Protein AF-A0A432ZYA4-F1 (afdb_monomer_lite)

pLDDT: mean 79.96, std 19.5, range [34.72, 98.19]

Secondary structure (DSSP, 8-state):
---TT--EEEEEEEEEEEE-S---TT---EEEEEEEEE-SSEEEEEEEEEEESSGGGGGTS----------TTTHHHHHHHHHHTEEEEEEEEEEEEEEETTSPEEPHHHHHHHTT-----HHHHHHHHHHHHHHHHHHHHHHHHHHHH--GGG-SS---------

Organism: NCBI:txid994334

Foldseek 3Di:
DDDPPDFKDKDWPDKDKDFDADQDPPRDWDWDKDFLAFDQWKTKIKIWTKDFLDNVCVVVPPPPPPDDDPDPPPVVVVVVVRVVRMDGRMMMMTIMFMAGPVRDTGGPQVVCVVVVHDDDDPVVVVSNVVSCVVVVVVVVVVVVVCVVPNDPVPPPDDDDPPDDDD

InterPro domains:
  IPR051490 THEM6/lcsJ thioesterase [PTHR12475] (13-140)

Radius of gyration: 20.35 Å; chains: 1; bounding box: 43×61×42 Å

Structure (mmCIF, N/CA/C/O backbone):
data_AF-A0A432ZYA4-F1
#
_entry.id   AF-A0A432ZYA4-F1
#
loop_
_atom_site.group_PDB
_atom_site.id
_atom_site.type_symbol
_atom_site.label_atom_id
_atom_site.label_alt_id
_atom_site.label_comp_id
_atom_site.label_asym_id
_atom_site.label_entity_id
_atom_site.label_seq_id
_atom_site.pdbx_PDB_ins_code
_atom_site.Cartn_x
_atom_site.Cartn_y
_atom_site.Cartn_z
_atom_site.occupancy
_atom_site.B_iso_or_equiv
_atom_site.auth_seq_id
_atom_site.auth_comp_id
_atom_site.auth_asym_id
_atom_site.auth_atom_id
_atom_site.pdbx_PDB_model_num
ATOM 1 N N . MET A 1 1 ? -21.667 5.514 -6.749 1.00 46.81 1 MET A N 1
ATOM 2 C CA . MET A 1 1 ? -22.753 5.213 -5.794 1.00 46.81 1 MET A CA 1
ATOM 3 C C . MET A 1 1 ? -22.290 4.015 -4.987 1.00 46.81 1 MET A C 1
ATOM 5 O O . MET A 1 1 ? -21.853 3.055 -5.606 1.00 46.81 1 MET A O 1
ATOM 9 N N . LEU A 1 2 ? -22.218 4.126 -3.658 1.00 58.41 2 LEU A N 1
ATOM 10 C CA . LEU A 1 2 ? -21.803 3.009 -2.799 1.00 58.41 2 LEU A CA 1
ATOM 11 C C . LEU A 1 2 ? -22.900 1.940 -2.802 1.00 58.41 2 LEU A C 1
ATOM 13 O O . LEU A 1 2 ? -24.079 2.294 -2.862 1.00 58.41 2 LEU A O 1
ATOM 17 N N . ASP A 1 3 ? -22.503 0.672 -2.743 1.00 67.50 3 ASP A N 1
ATOM 18 C CA . ASP A 1 3 ? -23.425 -0.448 -2.572 1.00 67.50 3 ASP A CA 1
ATOM 19 C C . ASP A 1 3 ? -24.229 -0.244 -1.268 1.00 67.50 3 ASP A C 1
ATOM 21 O O . ASP A 1 3 ? -23.617 -0.054 -0.206 1.00 67.50 3 ASP A O 1
ATOM 25 N N . PRO A 1 4 ? -25.575 -0.182 -1.326 1.00 69.94 4 PRO A N 1
ATOM 26 C CA . PRO A 1 4 ? -26.404 0.001 -0.139 1.00 69.94 4 PRO A CA 1
ATOM 27 C C . PRO A 1 4 ? -26.241 -1.131 0.883 1.00 69.94 4 PRO A C 1
ATOM 29 O O . PRO A 1 4 ? -26.424 -0.861 2.071 1.00 69.94 4 PRO A O 1
ATOM 32 N N . ASP A 1 5 ? -25.826 -2.323 0.445 1.00 76.25 5 ASP A N 1
ATOM 33 C CA . ASP A 1 5 ? -25.682 -3.515 1.282 1.00 76.25 5 ASP A CA 1
ATOM 34 C C . ASP A 1 5 ? -24.267 -3.660 1.871 1.00 76.25 5 ASP A C 1
ATOM 36 O O . ASP A 1 5 ? -24.046 -4.440 2.801 1.00 76.25 5 ASP A O 1
ATOM 40 N N . ALA A 1 6 ? -23.295 -2.873 1.393 1.00 72.81 6 ALA A N 1
ATOM 41 C CA . ALA A 1 6 ? -21.953 -2.864 1.965 1.00 72.81 6 ALA A CA 1
ATOM 42 C C . ALA A 1 6 ? -21.965 -2.252 3.377 1.00 72.81 6 ALA A C 1
ATOM 44 O O . ALA A 1 6 ? -22.342 -1.095 3.569 1.00 72.81 6 ALA A O 1
ATOM 45 N N . SER A 1 7 ? -21.509 -3.018 4.370 1.00 86.06 7 SER A N 1
ATOM 46 C CA . SER A 1 7 ? -21.466 -2.611 5.783 1.00 86.06 7 SER A CA 1
ATOM 47 C C . SER A 1 7 ? -20.131 -1.991 6.210 1.00 86.06 7 SER A C 1
ATOM 49 O O . SER A 1 7 ? -20.087 -1.251 7.197 1.00 86.06 7 SER A O 1
ATOM 51 N N . ILE A 1 8 ? -19.059 -2.258 5.456 1.00 92.88 8 ILE A N 1
ATOM 52 C CA . ILE A 1 8 ? -17.693 -1.797 5.720 1.00 92.88 8 ILE A CA 1
ATOM 53 C C . ILE A 1 8 ? -17.133 -1.133 4.460 1.00 92.88 8 ILE A C 1
ATOM 55 O O . ILE A 1 8 ? -17.231 -1.672 3.359 1.00 92.88 8 ILE A O 1
ATOM 59 N N . TYR A 1 9 ? -16.502 0.024 4.635 1.00 92.25 9 TYR A N 1
ATOM 60 C CA . TYR A 1 9 ? -15.849 0.796 3.584 1.00 92.25 9 TYR A CA 1
ATOM 61 C C . TYR A 1 9 ? -14.375 1.007 3.914 1.00 92.25 9 TYR A C 1
ATOM 63 O O . TYR A 1 9 ? -13.985 1.050 5.080 1.00 92.25 9 TYR A O 1
ATOM 71 N N . CYS A 1 10 ? -13.557 1.163 2.879 1.00 94.50 10 CYS A N 1
ATOM 72 C CA . CYS A 1 10 ? -12.129 1.417 2.997 1.00 94.50 10 CYS A CA 1
ATOM 73 C C . CYS A 1 10 ? -11.821 2.834 2.509 1.00 94.50 10 CYS A C 1
ATOM 75 O O . CYS A 1 10 ? -11.955 3.126 1.319 1.00 94.50 10 CYS A O 1
ATOM 77 N N . ASN A 1 11 ? -11.416 3.713 3.423 1.00 94.62 11 ASN A N 1
ATOM 78 C CA . ASN A 1 11 ? -11.078 5.095 3.105 1.00 94.62 11 ASN A CA 1
ATOM 79 C C . ASN A 1 11 ? -9.566 5.248 2.959 1.00 94.62 11 ASN A C 1
ATOM 81 O O . ASN A 1 11 ? -8.800 4.758 3.790 1.00 94.62 11 ASN A O 1
ATOM 85 N N . ASN A 1 12 ? -9.143 5.985 1.934 1.00 94.69 12 ASN A N 1
ATOM 86 C CA . ASN A 1 12 ? -7.751 6.380 1.776 1.00 94.69 12 ASN A CA 1
ATOM 87 C C . ASN A 1 12 ? -7.445 7.587 2.671 1.00 94.69 12 ASN A C 1
ATOM 89 O O . ASN A 1 12 ? -8.132 8.603 2.596 1.00 94.69 12 ASN A O 1
ATOM 93 N N . ALA A 1 13 ? -6.433 7.454 3.524 1.00 92.94 13 ALA A N 1
ATOM 94 C CA . ALA A 1 13 ? -6.000 8.482 4.464 1.00 92.94 13 ALA A CA 1
ATOM 95 C C . ALA A 1 13 ? -4.646 9.103 4.102 1.00 92.94 13 ALA A C 1
ATOM 97 O O . ALA A 1 13 ? -4.226 10.063 4.742 1.00 92.94 13 ALA A O 1
ATOM 98 N N . GLY A 1 14 ? -3.949 8.563 3.105 1.00 91.88 14 GLY A N 1
ATOM 99 C CA . GLY A 1 14 ? -2.660 9.079 2.674 1.00 91.88 14 GLY A CA 1
ATOM 100 C C . GLY A 1 14 ? -2.013 8.189 1.626 1.00 91.88 14 GLY A C 1
ATOM 101 O O . GLY A 1 14 ? -2.134 6.963 1.663 1.00 91.88 14 GLY A O 1
ATOM 102 N N . VAL A 1 15 ? -1.290 8.818 0.703 1.00 93.94 15 VAL A N 1
ATOM 103 C CA . VAL A 1 15 ? -0.492 8.126 -0.310 1.00 93.94 15 VAL A CA 1
ATOM 104 C C . VAL A 1 15 ? 0.901 8.738 -0.349 1.00 93.94 15 VAL A C 1
ATOM 106 O O . VAL A 1 15 ? 1.045 9.959 -0.391 1.00 93.94 15 VAL A O 1
ATOM 109 N N . LEU A 1 16 ? 1.925 7.888 -0.363 1.00 94.44 16 LEU A N 1
ATOM 110 C CA . LEU A 1 16 ? 3.298 8.267 -0.684 1.00 94.44 16 LEU A CA 1
ATOM 111 C C . LEU A 1 16 ? 3.671 7.622 -2.012 1.00 94.44 16 LEU A C 1
ATOM 113 O O . LEU A 1 16 ? 3.525 6.414 -2.154 1.00 94.44 16 LEU A O 1
ATOM 117 N N . THR A 1 17 ? 4.223 8.396 -2.942 1.00 96.38 17 THR A N 1
ATOM 118 C CA . THR A 1 17 ? 4.683 7.882 -4.236 1.00 96.38 17 THR A CA 1
ATOM 119 C C . THR A 1 17 ? 6.115 8.330 -4.485 1.00 96.38 17 THR A C 1
ATOM 121 O O . THR A 1 17 ? 6.414 9.521 -4.457 1.00 96.38 17 THR A O 1
ATOM 124 N N . LEU A 1 18 ? 7.003 7.370 -4.737 1.00 96.62 18 LEU A N 1
ATOM 125 C CA . LEU A 1 18 ? 8.418 7.592 -5.012 1.00 96.62 18 LEU A CA 1
ATOM 126 C C . LEU A 1 18 ? 8.732 7.120 -6.431 1.00 96.62 18 LEU A C 1
ATOM 128 O O . LEU A 1 18 ? 8.725 5.920 -6.724 1.00 96.62 18 LEU A O 1
ATOM 132 N N . PHE A 1 19 ? 9.000 8.073 -7.320 1.00 97.62 19 PHE A N 1
ATOM 133 C CA . PHE A 1 19 ? 9.374 7.806 -8.706 1.00 97.62 19 PHE A CA 1
ATOM 134 C C . PHE A 1 19 ? 10.881 7.567 -8.803 1.00 97.62 19 PHE A C 1
ATOM 136 O O . PHE A 1 19 ? 11.676 8.358 -8.302 1.00 97.62 19 PHE A O 1
ATOM 143 N N . LYS A 1 20 ? 11.269 6.457 -9.433 1.00 96.69 20 LYS A N 1
ATOM 144 C CA . LYS A 1 20 ? 12.667 6.025 -9.588 1.00 96.69 20 LYS A CA 1
ATOM 145 C C . LYS A 1 20 ? 13.130 6.092 -11.036 1.00 96.69 20 LYS A C 1
ATOM 147 O O . LYS A 1 20 ? 14.288 6.400 -11.297 1.00 96.69 20 LYS A O 1
ATOM 152 N N . LYS A 1 21 ? 12.239 5.771 -11.974 1.00 96.12 21 LYS A N 1
ATOM 153 C CA . LYS A 1 21 ? 12.521 5.776 -13.406 1.00 96.12 21 LYS A CA 1
ATOM 154 C C . LYS A 1 21 ? 11.260 6.107 -14.186 1.00 96.12 21 LYS A C 1
ATOM 156 O O . LYS A 1 21 ? 10.160 5.747 -13.772 1.00 96.12 21 LYS A O 1
ATOM 161 N N . GLU A 1 22 ? 11.439 6.772 -15.317 1.00 95.25 22 GLU A N 1
ATOM 162 C CA . GLU A 1 22 ? 10.357 7.043 -16.252 1.00 95.25 22 GLU A CA 1
ATOM 163 C C . GLU A 1 22 ? 9.797 5.737 -16.847 1.00 95.25 22 GLU A C 1
ATOM 165 O O . GLU A 1 22 ? 10.514 4.747 -17.048 1.00 95.25 22 GLU A O 1
ATOM 170 N N . ILE A 1 23 ? 8.491 5.748 -17.103 1.00 94.75 23 ILE A N 1
ATOM 171 C CA . ILE A 1 23 ? 7.792 4.801 -17.970 1.00 94.75 23 ILE A CA 1
ATOM 172 C C . ILE A 1 23 ? 7.465 5.587 -19.238 1.00 94.75 23 ILE A C 1
ATOM 174 O O . ILE A 1 23 ? 6.768 6.597 -19.154 1.00 94.75 23 ILE A O 1
ATOM 178 N N . ALA A 1 24 ? 7.975 5.151 -20.389 1.00 94.69 24 ALA A N 1
ATOM 179 C CA . ALA A 1 24 ? 7.780 5.875 -21.640 1.00 94.69 24 ALA A CA 1
ATOM 180 C C . ALA A 1 24 ? 6.295 5.887 -22.068 1.00 94.69 24 ALA A C 1
ATOM 182 O O . ALA A 1 24 ? 5.527 4.996 -21.684 1.00 94.69 24 ALA A O 1
ATOM 183 N N . PRO A 1 25 ? 5.864 6.854 -22.900 1.00 96.12 25 PRO A N 1
ATOM 184 C CA . PRO A 1 25 ? 4.513 6.863 -23.450 1.00 96.12 25 PRO A CA 1
ATOM 185 C C . PRO A 1 25 ? 4.162 5.533 -24.126 1.00 96.12 25 PRO A C 1
ATOM 187 O O . PRO A 1 25 ? 4.953 4.990 -24.893 1.00 96.12 25 PRO A O 1
ATOM 190 N N . LEU A 1 26 ? 2.964 5.013 -23.834 1.00 93.06 26 LEU A N 1
ATOM 191 C CA . LEU A 1 26 ? 2.449 3.728 -24.338 1.00 93.06 26 LEU A CA 1
ATOM 192 C C . LEU A 1 26 ? 3.275 2.489 -23.941 1.00 93.06 26 LEU A C 1
ATOM 194 O O . LEU A 1 26 ? 2.970 1.379 -24.381 1.00 93.06 26 LEU A O 1
ATOM 198 N N . GLN A 1 27 ? 4.285 2.638 -23.082 1.00 91.88 27 GLN A N 1
ATOM 199 C CA . GLN A 1 27 ? 5.032 1.508 -22.556 1.00 91.88 27 GLN A CA 1
ATOM 200 C C . GLN A 1 27 ? 4.130 0.680 -21.636 1.00 91.88 27 GLN A C 1
ATOM 202 O O . GLN A 1 27 ? 3.535 1.187 -20.683 1.00 91.88 27 GLN A O 1
ATOM 207 N N . ARG A 1 28 ? 4.061 -0.629 -21.892 1.00 91.75 28 ARG A N 1
ATOM 208 C CA . ARG A 1 28 ? 3.403 -1.570 -20.983 1.00 91.75 28 ARG A CA 1
ATOM 209 C C . ARG A 1 28 ? 4.141 -1.582 -19.639 1.00 91.75 28 ARG A C 1
ATOM 211 O O . ARG A 1 28 ? 5.366 -1.456 -19.599 1.00 91.75 28 ARG A O 1
ATOM 218 N N . TYR A 1 29 ? 3.395 -1.761 -18.555 1.00 93.19 29 TYR A N 1
ATOM 219 C CA . TYR A 1 29 ? 3.897 -2.031 -17.208 1.00 93.19 29 TYR A CA 1
ATOM 220 C C . TYR A 1 29 ? 2.839 -2.811 -16.417 1.00 93.19 29 TYR A C 1
ATOM 222 O O . TYR A 1 29 ? 1.694 -2.939 -16.850 1.00 93.19 29 TYR A O 1
ATOM 230 N N . THR A 1 30 ? 3.228 -3.346 -15.263 1.00 92.31 30 THR A N 1
ATOM 231 C CA . THR A 1 30 ? 2.339 -4.013 -14.306 1.00 92.31 30 THR A CA 1
ATOM 232 C C . THR A 1 30 ? 2.401 -3.283 -12.973 1.00 92.31 30 THR A C 1
ATOM 234 O O . THR A 1 30 ? 3.480 -2.899 -12.527 1.00 92.31 30 THR A O 1
ATOM 237 N N . VAL A 1 31 ? 1.256 -3.112 -12.311 1.00 94.69 31 VAL A N 1
ATOM 238 C CA . VAL A 1 31 ? 1.222 -2.689 -10.907 1.00 94.69 31 VAL A CA 1
ATOM 239 C C . VAL A 1 31 ? 1.094 -3.931 -10.043 1.00 94.69 31 VAL A C 1
ATOM 241 O O . VAL A 1 31 ? 0.071 -4.611 -10.061 1.00 94.69 31 VAL A O 1
ATOM 244 N N . GLN A 1 32 ? 2.140 -4.236 -9.287 1.00 93.88 32 GLN A N 1
ATOM 245 C CA . GLN A 1 32 ? 2.102 -5.278 -8.272 1.00 93.88 32 GLN A CA 1
ATOM 246 C C . GLN A 1 32 ? 1.682 -4.651 -6.948 1.00 93.88 32 GLN A C 1
ATOM 248 O O . GLN A 1 32 ? 2.417 -3.834 -6.399 1.00 93.88 32 GLN A O 1
ATOM 253 N N . THR A 1 33 ? 0.515 -5.041 -6.443 1.00 95.69 33 THR A N 1
ATOM 254 C CA . THR A 1 33 ? 0.009 -4.595 -5.141 1.00 95.69 33 THR A CA 1
ATOM 255 C C . THR A 1 33 ? 0.098 -5.737 -4.143 1.00 95.69 33 THR A C 1
ATOM 257 O O . THR A 1 33 ? -0.306 -6.858 -4.450 1.00 95.69 33 THR A O 1
ATOM 260 N N . ARG A 1 34 ? 0.593 -5.454 -2.940 1.00 92.25 34 ARG A N 1
ATOM 261 C CA . ARG A 1 34 ? 0.569 -6.391 -1.815 1.00 92.25 34 ARG A CA 1
ATOM 262 C C . ARG A 1 34 ? 0.182 -5.686 -0.527 1.00 92.25 34 ARG A C 1
ATOM 264 O O . ARG A 1 34 ? 0.422 -4.489 -0.370 1.00 92.25 34 ARG A O 1
ATOM 271 N N . VAL A 1 35 ? -0.361 -6.455 0.410 1.00 93.12 35 VAL A N 1
ATOM 272 C CA . VAL A 1 35 ? -0.473 -6.009 1.799 1.00 93.12 35 VAL A CA 1
ATOM 273 C C . VAL A 1 35 ? 0.937 -5.850 2.348 1.00 93.12 35 VAL A C 1
ATOM 275 O O . VAL A 1 35 ? 1.715 -6.804 2.324 1.00 93.12 35 VAL A O 1
ATOM 278 N N . LEU A 1 36 ? 1.275 -4.637 2.782 1.00 93.81 36 LEU A N 1
ATOM 279 C CA . LEU A 1 36 ? 2.558 -4.365 3.415 1.00 93.81 36 LEU A CA 1
ATOM 280 C C . LEU A 1 36 ? 2.493 -4.801 4.879 1.00 93.81 36 LEU A C 1
ATOM 282 O O . LEU A 1 36 ? 3.214 -5.700 5.286 1.00 93.81 36 LEU A O 1
ATOM 286 N N . THR A 1 37 ? 1.601 -4.184 5.654 1.00 94.38 37 THR A N 1
ATOM 287 C CA . THR A 1 37 ? 1.374 -4.478 7.075 1.00 94.38 37 THR A CA 1
ATOM 288 C C . THR A 1 37 ? 0.085 -3.791 7.552 1.00 94.38 37 THR A C 1
ATOM 290 O O . THR A 1 37 ? -0.583 -3.110 6.768 1.00 94.38 37 THR A O 1
ATOM 293 N N . TRP A 1 38 ? -0.283 -3.968 8.820 1.00 94.62 38 TRP A N 1
ATOM 294 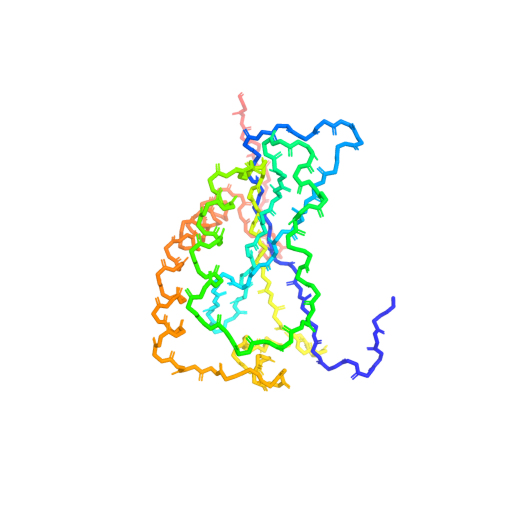C CA . TRP A 1 38 ? -1.404 -3.277 9.463 1.00 94.62 38 TRP A CA 1
ATOM 295 C C . TRP A 1 38 ? -1.216 -3.169 10.978 1.00 94.62 38 TRP A C 1
ATOM 297 O O . TRP A 1 38 ? -0.484 -3.956 11.573 1.00 94.62 38 TRP A O 1
ATOM 307 N N . ASP A 1 39 ? -1.889 -2.210 11.601 1.00 92.62 39 ASP A N 1
ATOM 308 C CA . ASP A 1 39 ? -2.051 -2.122 13.056 1.00 92.62 39 ASP A CA 1
ATOM 309 C C . ASP A 1 39 ? -3.546 -2.229 13.412 1.00 92.62 39 ASP A C 1
ATOM 311 O O . ASP A 1 39 ? -4.345 -2.701 12.598 1.00 92.62 39 ASP A O 1
ATOM 315 N N . ASP A 1 40 ? -3.940 -1.814 14.616 1.00 93.62 40 ASP A N 1
ATOM 316 C CA . ASP A 1 40 ? -5.333 -1.882 15.079 1.00 93.62 40 ASP A CA 1
ATOM 317 C C . ASP A 1 40 ? -6.286 -0.937 14.326 1.00 93.62 40 ASP A C 1
ATOM 319 O O . ASP A 1 40 ? -7.507 -1.083 14.405 1.00 93.62 40 ASP A O 1
ATOM 323 N N . LYS A 1 41 ? -5.758 0.051 13.598 1.00 95.12 41 LYS A N 1
ATOM 324 C CA . LYS A 1 41 ? -6.537 1.096 12.920 1.00 95.12 41 LYS A CA 1
ATOM 325 C C . LYS A 1 41 ? -6.272 1.157 11.422 1.00 95.12 41 LYS A C 1
ATOM 327 O O . LYS A 1 41 ? -7.198 1.371 10.640 1.00 95.12 41 LYS A O 1
ATOM 332 N N . TRP A 1 42 ? -5.017 1.057 11.029 1.00 96.12 42 TRP A N 1
ATOM 333 C CA . TRP A 1 42 ? -4.522 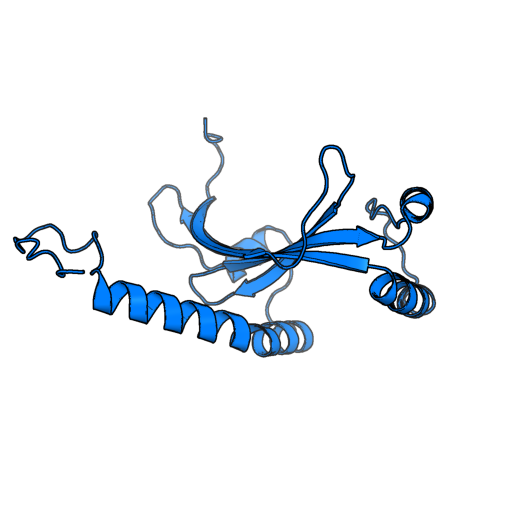1.391 9.710 1.00 96.12 42 TRP A CA 1
ATOM 334 C C . TRP A 1 42 ? -4.063 0.144 8.968 1.00 96.12 42 TRP A C 1
ATOM 336 O O . TRP A 1 42 ? -3.440 -0.760 9.522 1.00 96.12 42 TRP A O 1
ATOM 346 N N . PHE A 1 43 ? -4.341 0.135 7.674 1.00 96.94 43 PHE A N 1
ATOM 347 C CA . PHE A 1 43 ? -3.971 -0.919 6.749 1.00 96.94 43 PHE A CA 1
ATOM 348 C C . PHE A 1 43 ? -3.117 -0.321 5.637 1.00 96.94 43 PHE A C 1
ATOM 350 O O . PHE A 1 43 ? -3.511 0.674 5.026 1.00 96.94 43 PHE A O 1
ATOM 357 N N . TRP A 1 44 ? -1.949 -0.902 5.373 1.00 96.94 44 TRP A N 1
ATOM 358 C CA . TRP A 1 44 ? -1.021 -0.377 4.376 1.00 96.94 44 TRP A CA 1
ATOM 359 C C . TRP A 1 44 ? -0.863 -1.324 3.198 1.00 96.94 44 TRP A C 1
ATOM 361 O O . TRP A 1 44 ? -0.569 -2.511 3.359 1.00 96.94 44 TRP A O 1
ATOM 371 N N . LEU A 1 45 ? -0.992 -0.764 2.000 1.00 97.06 45 LEU A N 1
ATOM 372 C CA . LEU A 1 45 ? -0.658 -1.437 0.752 1.00 97.06 45 LEU A CA 1
ATOM 373 C C . LEU A 1 45 ? 0.651 -0.888 0.199 1.00 97.06 45 LEU A C 1
ATOM 375 O O . LEU A 1 45 ? 0.865 0.323 0.192 1.00 97.06 45 LEU A O 1
ATOM 379 N N . GLU A 1 46 ? 1.493 -1.782 -0.308 1.00 96.50 46 GLU A N 1
ATOM 380 C CA . GLU A 1 46 ? 2.620 -1.429 -1.164 1.00 96.50 46 GLU A CA 1
ATOM 381 C C . GLU A 1 46 ? 2.245 -1.713 -2.615 1.00 96.50 46 GLU A C 1
ATOM 383 O O . GLU A 1 46 ? 1.767 -2.799 -2.952 1.00 96.50 46 GLU A O 1
ATOM 388 N N . HIS A 1 47 ? 2.510 -0.740 -3.475 1.00 97.44 47 HIS A N 1
ATOM 389 C CA . HIS A 1 47 ? 2.357 -0.828 -4.914 1.00 97.44 47 HIS A CA 1
ATOM 390 C C . HIS A 1 47 ? 3.729 -0.665 -5.568 1.00 97.44 47 HIS A C 1
ATOM 392 O O . HIS A 1 47 ? 4.464 0.280 -5.273 1.00 97.44 47 HIS A O 1
ATOM 398 N N . ARG A 1 48 ? 4.072 -1.556 -6.496 1.00 96.38 48 ARG A N 1
ATOM 399 C CA . ARG A 1 48 ? 5.276 -1.454 -7.327 1.00 96.38 48 ARG A CA 1
ATOM 400 C C . ARG A 1 48 ? 4.864 -1.381 -8.786 1.00 96.38 48 ARG A C 1
ATOM 402 O O . ARG A 1 48 ? 4.225 -2.297 -9.297 1.00 96.38 48 ARG A O 1
ATOM 409 N N . PHE A 1 49 ? 5.250 -0.303 -9.454 1.00 96.94 49 PHE A N 1
ATOM 410 C CA . PHE A 1 49 ? 5.093 -0.157 -10.895 1.00 96.94 49 PHE A CA 1
ATOM 411 C C . PHE A 1 49 ? 6.320 -0.772 -11.546 1.00 96.94 49 PHE A C 1
ATOM 413 O O . PHE A 1 49 ? 7.436 -0.271 -11.373 1.00 96.94 49 PHE A O 1
ATOM 420 N N . VAL A 1 50 ? 6.115 -1.883 -12.241 1.00 94.69 50 VAL A N 1
ATOM 421 C CA . VAL A 1 50 ? 7.194 -2.733 -12.732 1.00 94.69 50 VAL A CA 1
ATOM 422 C C . VAL A 1 50 ? 7.071 -3.029 -14.217 1.00 94.69 50 VAL A C 1
ATOM 424 O O . VAL A 1 50 ? 5.971 -3.166 -14.750 1.00 94.69 50 VAL A O 1
ATOM 427 N N . TYR A 1 51 ? 8.211 -3.156 -14.882 1.00 91.81 51 TYR A N 1
ATOM 428 C CA . TYR A 1 51 ? 8.310 -3.615 -16.265 1.00 91.81 51 TYR A CA 1
ATOM 429 C C . TYR A 1 51 ? 9.604 -4.418 -16.454 1.00 91.81 51 TYR A C 1
ATOM 431 O O . TYR A 1 51 ? 10.577 -4.142 -15.754 1.00 91.81 51 TYR A O 1
ATOM 439 N N . PRO A 1 52 ? 9.658 -5.413 -17.353 1.00 90.94 52 PRO A N 1
ATOM 440 C CA . PRO A 1 52 ? 10.891 -6.134 -17.627 1.00 90.94 52 PRO A CA 1
ATOM 441 C C . PRO A 1 52 ? 11.912 -5.228 -18.324 1.00 90.94 52 PRO A C 1
ATOM 443 O O . PRO A 1 52 ? 11.548 -4.364 -19.122 1.00 90.94 52 PRO A O 1
ATOM 446 N N . LYS A 1 53 ? 13.202 -5.450 -18.056 1.00 88.69 53 LYS A N 1
ATOM 447 C C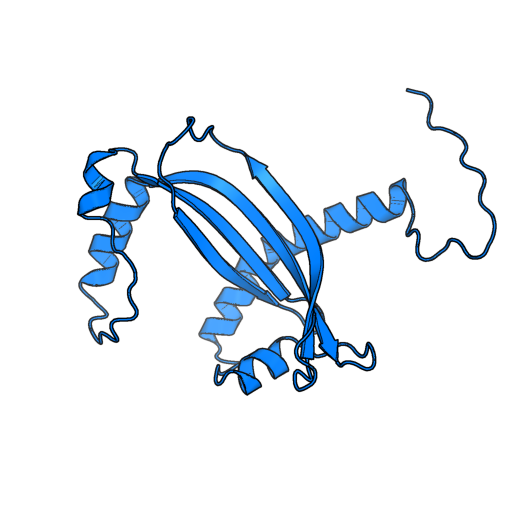A . LYS A 1 53 ? 14.319 -4.788 -18.750 1.00 88.69 53 LYS A CA 1
ATOM 448 C C . LYS A 1 53 ? 14.292 -5.069 -20.254 1.00 88.69 53 LYS A C 1
ATOM 450 O O . LYS A 1 53 ? 14.563 -4.167 -21.040 1.00 88.69 53 LYS A O 1
ATOM 455 N N . ASP A 1 54 ? 13.949 -6.301 -20.623 1.00 87.94 54 ASP A N 1
ATOM 456 C CA . ASP A 1 54 ? 13.729 -6.743 -21.999 1.00 87.94 54 ASP A CA 1
ATOM 457 C C . ASP A 1 54 ? 12.223 -6.705 -22.335 1.00 87.94 54 ASP A C 1
ATOM 459 O O . ASP A 1 54 ? 11.457 -7.494 -21.778 1.00 87.94 54 ASP A O 1
ATOM 463 N N . PRO A 1 55 ? 11.757 -5.840 -23.255 1.00 81.88 55 PRO A N 1
ATOM 464 C CA . PRO A 1 55 ? 10.351 -5.795 -23.656 1.00 81.88 55 PRO A CA 1
ATOM 465 C C . PRO A 1 55 ? 9.815 -7.110 -24.242 1.00 81.88 55 PRO A C 1
ATOM 467 O O . PRO A 1 55 ? 8.620 -7.384 -24.106 1.00 81.88 55 PRO A O 1
ATOM 470 N N . ALA A 1 56 ? 10.655 -7.955 -24.855 1.00 83.50 56 ALA A N 1
ATOM 471 C CA . ALA A 1 56 ? 10.217 -9.261 -25.354 1.00 83.50 56 ALA A CA 1
ATOM 472 C C . ALA A 1 56 ? 9.785 -10.198 -24.208 1.00 83.50 56 ALA A C 1
ATOM 474 O O . ALA A 1 56 ? 8.970 -11.104 -24.402 1.00 83.50 56 ALA A O 1
ATOM 475 N N . ALA A 1 57 ? 10.237 -9.923 -22.979 1.00 83.00 57 ALA A N 1
ATOM 476 C CA . ALA A 1 57 ? 9.858 -10.662 -21.783 1.00 83.00 57 ALA A CA 1
ATOM 477 C C . ALA A 1 57 ? 8.374 -10.583 -21.430 1.00 83.00 57 ALA A C 1
ATOM 479 O O . ALA A 1 57 ? 7.886 -11.417 -20.671 1.00 83.00 57 ALA A O 1
ATOM 480 N N . TYR A 1 58 ? 7.626 -9.632 -21.992 1.00 78.12 58 TYR A N 1
ATOM 481 C CA . TYR A 1 58 ? 6.189 -9.548 -21.745 1.00 78.12 58 TYR A CA 1
ATOM 482 C C . TYR A 1 58 ? 5.411 -10.794 -22.167 1.00 78.12 58 TYR A C 1
ATOM 484 O O . TYR A 1 58 ? 4.345 -11.048 -21.614 1.00 78.12 58 TYR A O 1
ATOM 492 N N . GLN A 1 59 ? 5.928 -11.564 -23.126 1.00 75.31 59 GLN A N 1
ATOM 493 C CA . GLN A 1 59 ? 5.289 -12.794 -23.601 1.00 75.31 59 GLN A CA 1
ATOM 494 C C . GLN A 1 59 ? 5.437 -13.948 -22.602 1.00 75.31 59 GLN A C 1
ATOM 496 O O . GLN A 1 59 ? 4.528 -14.759 -22.464 1.00 75.31 59 GLN A O 1
ATOM 501 N N . ARG A 1 60 ? 6.571 -13.996 -21.892 1.00 72.25 60 ARG A N 1
ATOM 502 C CA . ARG A 1 60 ? 6.898 -15.012 -20.876 1.00 72.25 60 ARG A CA 1
ATOM 503 C C . ARG A 1 60 ? 6.524 -14.584 -19.459 1.00 72.25 60 ARG A C 1
ATOM 505 O O . ARG A 1 60 ? 6.728 -15.345 -18.519 1.00 72.25 60 ARG A O 1
ATOM 512 N N . TRP A 1 61 ? 6.046 -13.350 -19.292 1.00 65.00 61 TRP A N 1
ATOM 513 C CA . TRP A 1 61 ? 5.790 -12.797 -17.974 1.00 65.00 61 TRP A CA 1
ATOM 514 C C . TRP A 1 61 ? 4.704 -13.617 -17.282 1.00 65.00 61 TRP A C 1
ATOM 516 O O . TRP A 1 61 ? 3.632 -13.792 -17.875 1.00 65.00 61 TRP A O 1
ATOM 526 N N . PRO A 1 62 ? 4.940 -14.094 -16.046 1.00 60.47 62 PRO A N 1
ATOM 527 C CA . PRO A 1 62 ? 3.940 -14.840 -15.312 1.00 60.47 62 PRO A CA 1
ATOM 528 C C . PRO A 1 62 ? 2.763 -13.906 -15.069 1.00 60.47 62 PRO A C 1
ATOM 530 O O . PRO A 1 62 ? 2.757 -13.043 -14.186 1.00 60.47 62 PRO A O 1
ATOM 533 N N . THR A 1 63 ? 1.747 -14.048 -15.907 1.00 54.50 63 THR A N 1
ATOM 534 C CA . THR A 1 63 ? 0.449 -13.471 -15.627 1.00 54.50 63 THR A CA 1
ATOM 535 C C . THR A 1 63 ? -0.056 -14.356 -14.506 1.00 54.50 63 THR A C 1
ATOM 537 O O . THR A 1 63 ? -0.387 -15.509 -14.766 1.00 54.50 63 THR A O 1
ATOM 540 N N . ARG A 1 64 ? -0.002 -13.886 -13.250 1.00 51.72 64 ARG A N 1
ATOM 541 C CA . ARG A 1 64 ? -0.622 -14.582 -12.111 1.00 51.72 64 ARG A CA 1
ATOM 542 C C . ARG A 1 64 ? -2.139 -14.594 -12.333 1.00 51.72 64 ARG A C 1
ATOM 544 O O . ARG A 1 64 ? -2.884 -13.880 -11.673 1.00 51.72 64 ARG A O 1
ATOM 551 N N . HIS A 1 65 ? -2.596 -15.369 -13.309 1.00 42.28 65 HIS A N 1
ATOM 552 C CA . HIS A 1 65 ? -3.918 -15.941 -13.288 1.00 42.28 65 HIS A CA 1
ATOM 553 C C . HIS A 1 65 ? -3.926 -16.891 -12.101 1.00 42.28 65 HIS A C 1
ATOM 555 O O . HIS A 1 65 ? -2.958 -17.610 -11.863 1.00 42.28 65 HIS A O 1
ATOM 561 N N . HIS A 1 66 ? -4.983 -16.795 -11.309 1.00 36.66 66 HIS A N 1
ATOM 562 C CA . HIS A 1 66 ? -5.235 -17.602 -10.131 1.00 36.66 66 HIS A CA 1
ATOM 563 C C . HIS A 1 66 ? -5.344 -19.080 -10.536 1.00 36.66 66 HIS A C 1
ATOM 565 O O . HIS A 1 66 ? -6.434 -19.606 -10.726 1.00 36.66 66 HIS A O 1
ATOM 571 N N . GLN A 1 67 ? -4.202 -19.724 -10.751 1.00 34.72 67 GLN A N 1
ATOM 572 C CA . GLN A 1 67 ? -4.081 -21.155 -10.922 1.00 34.72 67 GLN A CA 1
ATOM 573 C C . GLN A 1 67 ? -3.496 -21.655 -9.612 1.00 34.72 67 GLN A C 1
ATOM 575 O O . GLN A 1 67 ? -2.333 -21.431 -9.288 1.00 34.72 67 GLN A O 1
ATOM 580 N N . GLN A 1 68 ? -4.392 -22.202 -8.804 1.00 40.25 68 GLN A N 1
ATOM 581 C CA . GLN A 1 68 ? -4.090 -22.922 -7.583 1.00 40.25 68 GLN A CA 1
ATOM 582 C C . GLN A 1 68 ? -3.086 -24.023 -7.944 1.00 40.25 68 GLN A C 1
ATOM 584 O O . GLN A 1 68 ? -3.427 -24.940 -8.687 1.00 40.25 68 GLN A O 1
ATOM 589 N N . ALA A 1 69 ? -1.837 -23.869 -7.515 1.00 36.53 69 ALA A N 1
ATOM 590 C CA . ALA A 1 69 ? -0.781 -24.829 -7.789 1.00 36.53 69 ALA A CA 1
ATOM 591 C C . ALA A 1 69 ? 0.032 -25.048 -6.513 1.00 36.53 69 ALA A C 1
ATOM 593 O O . ALA A 1 69 ? 0.793 -24.180 -6.085 1.00 36.53 69 ALA A O 1
ATOM 594 N N . ASP A 1 70 ? -0.178 -26.222 -5.926 1.00 39.62 70 ASP A N 1
ATOM 595 C CA . ASP A 1 70 ? 0.792 -26.918 -5.094 1.00 39.62 70 ASP A CA 1
ATOM 596 C C . ASP A 1 70 ? 2.037 -27.199 -5.954 1.00 39.62 70 ASP A C 1
ATOM 598 O O . ASP A 1 70 ? 2.019 -28.131 -6.747 1.00 39.62 70 ASP A O 1
ATOM 602 N N . GLU A 1 71 ? 3.095 -26.383 -5.864 1.00 47.53 71 GLU A N 1
ATOM 603 C CA . GLU A 1 71 ? 4.409 -26.664 -6.482 1.00 47.53 71 GLU A CA 1
ATOM 604 C C . GLU A 1 71 ? 5.507 -25.741 -5.891 1.00 47.53 71 GLU A C 1
ATOM 606 O O . GLU A 1 71 ? 6.144 -24.922 -6.556 1.00 47.53 71 GLU A O 1
ATOM 611 N N . ASP A 1 72 ? 5.731 -25.863 -4.581 1.00 47.00 72 ASP A N 1
ATOM 612 C CA . ASP A 1 72 ? 6.488 -24.902 -3.759 1.00 47.00 72 ASP A CA 1
ATOM 613 C C . ASP A 1 72 ? 8.015 -24.835 -3.989 1.00 47.00 72 ASP A C 1
ATOM 615 O O . ASP A 1 72 ? 8.686 -23.985 -3.405 1.00 47.00 72 ASP A O 1
ATOM 619 N N . THR A 1 73 ? 8.623 -25.692 -4.819 1.00 46.25 73 THR A N 1
ATOM 620 C CA . THR A 1 73 ? 10.105 -25.775 -4.885 1.00 46.25 73 THR A CA 1
ATOM 621 C C . THR A 1 73 ? 10.723 -25.299 -6.206 1.00 46.25 73 THR A C 1
ATOM 623 O O . THR A 1 73 ? 11.800 -24.704 -6.185 1.00 46.25 73 THR A O 1
ATOM 626 N N . ALA A 1 74 ? 10.058 -25.476 -7.355 1.00 46.00 74 ALA A N 1
ATOM 627 C CA . ALA A 1 74 ? 10.586 -25.033 -8.656 1.00 46.00 74 ALA A CA 1
ATOM 628 C C . ALA A 1 74 ? 10.257 -23.559 -8.967 1.00 46.00 74 ALA A C 1
ATOM 630 O O . ALA A 1 74 ? 11.072 -22.845 -9.560 1.00 46.00 74 ALA A O 1
ATOM 631 N N . ALA A 1 75 ? 9.101 -23.071 -8.503 1.00 49.81 75 ALA A N 1
ATOM 632 C CA . ALA A 1 75 ? 8.647 -21.700 -8.726 1.00 49.81 75 ALA A CA 1
ATOM 633 C C . ALA A 1 75 ? 9.578 -20.655 -8.082 1.00 49.81 75 ALA A C 1
ATOM 635 O O . ALA A 1 75 ? 9.880 -19.638 -8.700 1.00 49.81 75 ALA A O 1
ATOM 636 N N . ALA A 1 76 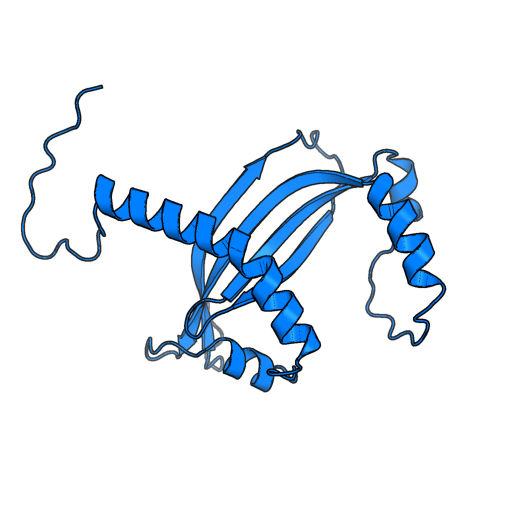? 10.115 -20.930 -6.889 1.00 47.06 76 ALA A N 1
ATOM 637 C CA . ALA A 1 76 ? 10.954 -19.992 -6.137 1.00 47.06 76 ALA A CA 1
ATOM 638 C C . ALA A 1 76 ? 12.322 -19.691 -6.792 1.00 47.06 76 ALA A C 1
ATOM 640 O O . ALA A 1 76 ? 12.894 -18.623 -6.560 1.00 47.06 76 ALA A O 1
ATOM 641 N N . ALA A 1 77 ? 12.862 -20.609 -7.604 1.00 44.66 77 ALA A N 1
ATOM 642 C CA . ALA A 1 77 ? 14.121 -20.405 -8.327 1.00 44.66 77 ALA A CA 1
ATOM 643 C C . ALA A 1 77 ? 13.926 -19.580 -9.614 1.00 44.66 77 ALA A C 1
ATOM 645 O O . ALA A 1 77 ? 14.747 -18.714 -9.919 1.00 44.66 77 ALA A O 1
ATOM 646 N N . ALA A 1 78 ? 12.816 -19.797 -10.330 1.00 52.34 78 ALA A N 1
ATOM 647 C CA . ALA A 1 78 ? 12.432 -18.993 -11.492 1.00 52.34 78 ALA A CA 1
ATOM 648 C C . ALA A 1 78 ? 12.027 -17.558 -11.097 1.00 52.34 78 ALA A C 1
ATOM 650 O O . ALA A 1 78 ? 12.366 -16.611 -11.806 1.00 52.34 78 ALA A O 1
ATOM 651 N N . ASP A 1 79 ? 11.376 -17.390 -9.938 1.00 54.16 79 ASP A N 1
ATOM 652 C CA . ASP A 1 79 ? 10.954 -16.084 -9.407 1.00 54.16 79 ASP A CA 1
ATOM 653 C C . ASP A 1 79 ? 12.166 -15.175 -9.118 1.00 54.16 79 ASP A C 1
ATOM 655 O O . ASP A 1 79 ? 12.154 -13.995 -9.456 1.00 54.16 79 ASP A O 1
ATOM 659 N N . LYS A 1 80 ? 13.272 -15.729 -8.595 1.00 51.66 80 LYS A N 1
ATOM 660 C CA . LYS A 1 80 ? 14.502 -14.959 -8.323 1.00 51.66 80 LYS A CA 1
ATOM 661 C C . LYS A 1 80 ? 15.182 -14.427 -9.586 1.00 51.66 80 LYS A C 1
ATOM 663 O O . LYS A 1 80 ? 15.559 -13.261 -9.624 1.00 51.66 80 LYS A O 1
ATOM 668 N N . HIS A 1 81 ? 15.328 -15.258 -10.619 1.00 49.97 81 HIS A N 1
ATOM 669 C CA . HIS A 1 81 ? 15.912 -14.819 -11.891 1.00 49.97 81 HIS A CA 1
ATOM 670 C C . HIS A 1 81 ? 15.022 -13.798 -12.610 1.00 49.97 81 HIS A C 1
ATOM 672 O O . HIS A 1 81 ? 15.533 -12.873 -13.239 1.00 49.97 81 HIS A O 1
ATOM 678 N N . ALA A 1 82 ? 13.699 -13.940 -12.488 1.00 58.72 82 ALA A N 1
ATOM 679 C CA . ALA A 1 82 ? 12.756 -12.977 -13.032 1.00 58.72 82 ALA A CA 1
ATOM 680 C C . ALA A 1 82 ? 12.864 -11.617 -12.328 1.00 58.72 82 ALA A C 1
ATOM 682 O O . ALA A 1 82 ? 12.863 -10.610 -13.028 1.00 58.72 82 ALA A O 1
ATOM 683 N N . GLU A 1 83 ? 13.011 -11.572 -10.993 1.00 61.12 83 GLU A N 1
ATOM 684 C CA . GLU A 1 83 ? 13.154 -10.328 -10.213 1.00 61.12 83 GLU A CA 1
ATOM 685 C C . GLU A 1 83 ? 14.377 -9.485 -10.621 1.00 61.12 83 GLU A C 1
ATOM 687 O O . GLU A 1 83 ? 14.263 -8.259 -10.723 1.00 61.12 83 GLU A O 1
ATOM 692 N N . ASP A 1 84 ? 15.509 -10.120 -10.945 1.00 64.56 84 ASP A N 1
ATOM 693 C CA . ASP A 1 84 ? 16.717 -9.432 -11.429 1.00 64.56 84 ASP A CA 1
ATOM 694 C C . ASP A 1 84 ? 16.533 -8.797 -12.821 1.00 64.56 84 ASP A C 1
ATOM 696 O O . ASP A 1 84 ? 17.238 -7.846 -13.184 1.00 64.56 84 ASP A O 1
ATOM 700 N N . GLU A 1 85 ? 15.553 -9.257 -13.601 1.00 82.06 85 GLU A N 1
ATOM 701 C CA . GLU A 1 85 ? 15.183 -8.684 -14.898 1.00 82.06 85 GLU A CA 1
ATOM 702 C C . GLU A 1 85 ? 14.109 -7.590 -14.800 1.00 82.06 85 GLU A C 1
ATOM 704 O O . GLU A 1 85 ? 13.739 -7.006 -15.821 1.00 82.06 85 GLU A O 1
ATOM 709 N N . ILE A 1 86 ? 13.623 -7.248 -13.604 1.00 89.75 86 ILE A N 1
ATOM 710 C CA . ILE A 1 86 ? 12.566 -6.247 -13.422 1.00 89.75 86 ILE A CA 1
ATOM 711 C C . ILE A 1 86 ? 13.156 -4.853 -13.210 1.00 89.75 86 ILE A C 1
ATOM 713 O O . ILE A 1 86 ? 14.088 -4.627 -12.440 1.00 89.75 86 ILE A O 1
ATOM 717 N N . VAL A 1 87 ? 12.553 -3.868 -13.861 1.00 93.38 87 VAL A N 1
ATOM 718 C CA . VAL A 1 87 ? 12.712 -2.456 -13.539 1.00 93.38 87 VAL A CA 1
ATOM 719 C C . VAL A 1 87 ? 11.564 -2.020 -12.639 1.00 93.38 87 VAL A C 1
ATOM 721 O O . VAL A 1 87 ? 10.400 -2.089 -13.029 1.00 93.38 87 VAL A O 1
ATOM 724 N N . VAL A 1 88 ? 11.890 -1.521 -11.446 1.00 95.75 88 VAL A N 1
ATOM 725 C CA . VAL A 1 88 ? 10.924 -0.865 -10.553 1.00 95.75 88 VAL A CA 1
ATOM 726 C C . VAL A 1 88 ? 10.920 0.629 -10.857 1.00 95.75 88 VAL A C 1
ATOM 728 O O . VAL A 1 88 ? 11.800 1.367 -10.415 1.00 95.75 88 VAL A O 1
ATOM 731 N N . ALA A 1 89 ? 9.927 1.076 -11.618 1.00 97.31 89 ALA A N 1
ATOM 732 C CA . ALA A 1 89 ? 9.791 2.469 -12.033 1.00 97.31 89 ALA A CA 1
ATOM 733 C C . ALA A 1 89 ? 9.323 3.371 -10.889 1.00 97.31 89 ALA A C 1
ATOM 735 O O . ALA A 1 89 ? 9.751 4.518 -10.761 1.00 97.31 89 ALA A O 1
ATOM 736 N N . CYS A 1 90 ? 8.443 2.841 -10.043 1.00 98.19 90 CYS A N 1
ATOM 737 C CA . CYS A 1 90 ? 7.843 3.571 -8.943 1.00 98.19 90 CYS A CA 1
ATOM 738 C C . CYS A 1 90 ? 7.466 2.618 -7.805 1.00 98.19 90 CYS A C 1
ATOM 740 O O . CYS A 1 90 ? 7.061 1.477 -8.043 1.00 98.19 90 CYS A O 1
ATOM 742 N N . VAL A 1 91 ? 7.604 3.106 -6.573 1.00 97.00 91 VAL A N 1
ATOM 743 C CA . VAL A 1 91 ? 7.031 2.487 -5.375 1.00 97.00 91 VAL A CA 1
ATOM 744 C C . VAL A 1 91 ? 6.023 3.462 -4.789 1.00 97.00 91 VAL A C 1
ATOM 746 O O . VAL A 1 91 ? 6.350 4.634 -4.605 1.00 97.00 91 VAL A O 1
ATOM 749 N N . ALA A 1 92 ? 4.822 2.984 -4.483 1.00 97.12 92 ALA A N 1
ATOM 750 C CA . ALA A 1 92 ? 3.811 3.761 -3.788 1.00 97.12 92 ALA A CA 1
ATOM 751 C C . ALA A 1 92 ? 3.284 3.013 -2.563 1.00 97.12 92 ALA A C 1
ATOM 753 O O . ALA A 1 92 ? 3.188 1.788 -2.569 1.00 97.12 92 ALA A O 1
ATOM 754 N N . LEU A 1 93 ? 2.935 3.757 -1.521 1.00 96.25 93 LEU A N 1
ATOM 755 C CA . LEU A 1 93 ? 2.308 3.253 -0.308 1.00 96.25 93 LEU A CA 1
ATOM 756 C C . LEU A 1 93 ? 0.942 3.907 -0.152 1.00 96.25 93 LEU A C 1
ATOM 758 O O . LEU A 1 93 ? 0.851 5.131 -0.219 1.00 96.25 93 LEU A O 1
ATOM 762 N N . SER A 1 94 ? -0.089 3.106 0.101 1.00 96.88 94 SER A N 1
ATOM 763 C CA . SER A 1 94 ? -1.427 3.600 0.438 1.00 96.88 94 SER A CA 1
ATOM 764 C C . SER A 1 94 ? -1.732 3.288 1.894 1.00 96.88 94 SER A C 1
ATOM 766 O O . SER A 1 94 ? -1.683 2.125 2.294 1.00 96.88 94 SER A O 1
ATOM 768 N N . LYS A 1 95 ? -2.061 4.316 2.674 1.00 96.75 95 LYS A N 1
ATOM 769 C CA . LYS A 1 95 ? -2.537 4.205 4.052 1.00 96.75 95 LYS A CA 1
ATOM 770 C C . LYS A 1 95 ? -4.056 4.246 4.055 1.00 96.75 95 LYS A C 1
ATOM 772 O O . LYS A 1 95 ? -4.663 5.226 3.625 1.00 96.75 95 LYS A O 1
ATOM 777 N N . LEU A 1 96 ? -4.665 3.184 4.553 1.00 97.81 96 LEU A N 1
ATOM 778 C CA . LEU A 1 96 ? -6.097 2.950 4.474 1.00 97.81 96 LEU A CA 1
ATOM 779 C C . LEU A 1 96 ? -6.693 2.745 5.869 1.00 97.81 96 LEU A C 1
ATOM 781 O O . LEU A 1 96 ? -6.014 2.266 6.776 1.00 97.81 96 LEU A O 1
ATOM 785 N N . VAL A 1 97 ? -7.968 3.092 6.039 1.00 97.62 97 VAL A N 1
ATOM 786 C CA . VAL A 1 97 ? -8.746 2.815 7.256 1.00 97.62 97 VAL A CA 1
ATOM 787 C C . VAL A 1 97 ? -10.080 2.189 6.893 1.00 97.62 97 VAL A C 1
ATOM 789 O O . VAL A 1 97 ? -10.784 2.684 6.011 1.00 97.62 97 VAL A O 1
ATOM 792 N N . PHE A 1 98 ? -10.446 1.126 7.603 1.00 97.38 98 PHE A N 1
ATOM 793 C CA . PHE A 1 98 ? -11.756 0.512 7.453 1.00 97.38 98 PHE A CA 1
ATOM 794 C C . PHE A 1 98 ? -12.765 1.155 8.397 1.00 97.38 98 PHE A C 1
ATOM 796 O O . PHE A 1 98 ? -12.467 1.469 9.554 1.00 97.38 98 PHE A O 1
ATOM 803 N N . LYS A 1 99 ? -13.964 1.394 7.880 1.00 94.94 99 LYS A N 1
ATOM 804 C CA . LYS A 1 99 ? -15.026 2.133 8.551 1.00 94.94 99 LYS A CA 1
ATOM 805 C C . LYS A 1 99 ? -16.358 1.437 8.339 1.00 94.94 99 LYS A C 1
ATOM 807 O O . LYS A 1 99 ? -16.693 1.087 7.214 1.00 94.94 99 LYS A O 1
ATOM 812 N N . GLU A 1 100 ? -17.140 1.297 9.397 1.00 93.06 100 GLU A N 1
ATOM 813 C CA . GLU A 1 100 ? -18.565 1.001 9.263 1.00 93.06 100 GLU A CA 1
ATOM 814 C C . GLU A 1 100 ? -19.297 2.211 8.668 1.00 93.06 100 GLU A C 1
ATOM 816 O O . GLU A 1 100 ? -18.811 3.346 8.728 1.00 93.06 100 GLU A O 1
ATOM 821 N N . ARG A 1 101 ? -20.528 2.005 8.192 1.00 89.00 101 ARG A N 1
ATOM 822 C CA . ARG A 1 101 ? -21.431 3.100 7.786 1.00 89.00 101 ARG A CA 1
ATOM 823 C C . ARG A 1 101 ? -21.637 4.162 8.876 1.00 89.00 101 ARG A C 1
ATOM 825 O O . ARG A 1 101 ? -21.882 5.321 8.562 1.00 89.00 101 ARG A O 1
ATOM 832 N N . THR A 1 102 ? -21.508 3.780 10.145 1.00 90.00 102 THR A N 1
ATOM 833 C CA . THR A 1 102 ? -21.596 4.677 11.310 1.00 90.00 102 THR A CA 1
ATOM 834 C C . THR A 1 102 ? -20.388 5.615 11.452 1.00 90.00 102 THR A C 1
ATOM 836 O O . THR A 1 102 ? -20.421 6.533 12.265 1.00 90.00 102 THR A O 1
ATOM 839 N N . GLY A 1 103 ? -19.302 5.387 10.702 1.00 88.81 103 GLY A N 1
ATOM 840 C CA . GLY A 1 103 ? -18.021 6.085 10.853 1.00 88.81 103 GLY A CA 1
ATOM 841 C C . GLY A 1 103 ? -17.096 5.473 11.914 1.00 88.81 103 GLY A C 1
ATOM 842 O O . GLY A 1 103 ? -15.950 5.921 12.073 1.00 88.81 103 GLY A O 1
ATOM 843 N N . LYS A 1 104 ? -17.545 4.424 12.616 1.00 93.12 104 LYS A N 1
ATOM 844 C CA . LYS A 1 104 ? -16.712 3.658 13.547 1.00 93.12 104 LYS A CA 1
ATOM 845 C C . LYS A 1 104 ? -15.593 2.945 12.790 1.00 93.12 104 LYS A C 1
ATOM 847 O O . LYS A 1 104 ? -15.821 2.361 11.736 1.00 93.12 104 LYS A O 1
ATOM 852 N N . THR A 1 105 ? -14.372 3.020 13.316 1.00 97.00 105 THR A N 1
ATOM 853 C CA . THR A 1 105 ? -13.222 2.291 12.763 1.00 97.00 105 THR A CA 1
ATOM 854 C C . THR A 1 105 ? -13.385 0.791 12.992 1.00 97.00 105 THR A C 1
ATOM 856 O O . THR A 1 105 ? -13.673 0.378 14.114 1.00 97.00 105 THR A O 1
ATOM 859 N N . VAL A 1 106 ? -13.147 0.002 11.946 1.00 96.62 106 VAL A N 1
ATOM 860 C CA . VAL A 1 106 ? -13.048 -1.460 12.012 1.00 96.62 106 VAL A CA 1
ATOM 861 C C . VAL A 1 106 ? -11.569 -1.848 11.939 1.00 96.62 106 VAL A C 1
ATOM 863 O O . VAL A 1 106 ? -10.881 -1.377 11.029 1.00 96.62 106 VAL A O 1
ATOM 866 N N . PRO A 1 107 ? -11.054 -2.682 12.859 1.00 96.44 107 PRO A N 1
ATOM 867 C CA . PRO A 1 107 ? -9.679 -3.153 12.782 1.00 96.44 107 PRO A CA 1
ATOM 868 C C . PRO A 1 107 ? -9.415 -3.954 11.497 1.00 96.44 107 PRO A C 1
ATOM 870 O O . PRO A 1 107 ? -10.239 -4.791 11.116 1.00 96.44 107 PRO A O 1
ATOM 873 N N . PRO A 1 108 ? -8.257 -3.772 10.840 1.00 96.19 108 PRO A N 1
ATOM 874 C CA . PRO A 1 108 ? -7.904 -4.534 9.645 1.00 96.19 108 PRO A CA 1
ATOM 875 C C . PRO A 1 108 ? -7.906 -6.053 9.842 1.00 96.19 108 PRO A C 1
ATOM 877 O O . PRO A 1 108 ? -8.292 -6.775 8.928 1.00 96.19 108 PRO A O 1
ATOM 880 N N . ALA A 1 109 ? -7.524 -6.539 11.030 1.00 94.00 109 ALA A N 1
ATOM 881 C CA . ALA A 1 109 ? -7.554 -7.966 11.351 1.00 94.00 109 ALA A CA 1
ATOM 882 C C . ALA A 1 109 ? -8.965 -8.559 11.184 1.00 94.00 109 ALA A C 1
ATOM 884 O O . ALA A 1 109 ? -9.127 -9.562 10.498 1.00 94.00 109 ALA A O 1
ATOM 885 N N . THR A 1 110 ? -9.987 -7.870 11.701 1.00 94.62 110 THR A N 1
ATOM 886 C CA . THR A 1 110 ? -11.394 -8.269 11.564 1.00 94.62 110 THR A CA 1
ATOM 887 C C . THR A 1 110 ? -11.829 -8.320 10.101 1.00 94.62 110 THR A C 1
ATOM 889 O O . THR A 1 110 ? -12.516 -9.249 9.688 1.00 94.62 110 THR A O 1
ATOM 892 N N . VAL A 1 111 ? -11.418 -7.342 9.286 1.00 95.12 111 VAL A N 1
ATOM 893 C CA . VAL A 1 111 ? -11.755 -7.324 7.852 1.00 95.12 111 VAL A CA 1
ATOM 894 C C . VAL A 1 111 ? -11.107 -8.498 7.117 1.00 95.12 111 VAL A C 1
ATOM 896 O O . VAL A 1 111 ? -11.763 -9.147 6.307 1.00 95.12 111 VAL A O 1
ATOM 899 N N . LEU A 1 112 ? -9.844 -8.809 7.419 1.00 92.62 112 LEU A N 1
ATOM 900 C CA . LEU A 1 112 ? -9.142 -9.950 6.828 1.00 92.62 112 LEU A CA 1
ATOM 901 C C . LEU A 1 112 ? -9.808 -11.284 7.192 1.00 92.62 112 LEU A C 1
ATOM 903 O O . LEU A 1 112 ? -9.995 -12.120 6.309 1.00 92.62 112 LEU A O 1
ATOM 907 N N . GLU A 1 113 ? -10.220 -11.457 8.448 1.00 92.38 113 GLU A N 1
ATOM 908 C CA . GLU A 1 113 ? -10.958 -12.643 8.904 1.00 92.38 113 GLU A CA 1
ATOM 909 C C . GLU A 1 113 ? -12.304 -12.794 8.186 1.00 92.38 113 GLU A C 1
ATOM 911 O O . GLU A 1 113 ? -12.621 -13.885 7.714 1.00 92.38 113 GLU A O 1
ATOM 916 N N . ILE A 1 114 ? -13.068 -11.702 8.031 1.00 91.56 114 ILE A N 1
ATOM 917 C CA . ILE A 1 114 ? -14.324 -11.691 7.256 1.00 91.56 114 ILE A CA 1
ATOM 918 C C . ILE A 1 114 ? -14.073 -12.135 5.808 1.00 91.56 114 ILE A C 1
ATOM 920 O O . ILE A 1 114 ? -14.885 -12.855 5.229 1.00 91.56 114 ILE A O 1
ATOM 924 N N . CYS A 1 115 ? -12.935 -11.750 5.227 1.00 90.44 115 CYS A N 1
ATOM 925 C CA . CYS A 1 115 ? -12.513 -12.181 3.894 1.00 90.44 115 CYS A CA 1
ATOM 926 C C . CYS A 1 115 ? -11.970 -13.625 3.840 1.00 90.44 115 CYS A C 1
ATOM 928 O O . CYS A 1 115 ? -11.515 -14.057 2.783 1.00 90.44 115 CYS A O 1
ATOM 930 N N . GLY A 1 116 ? -11.996 -14.377 4.945 1.00 91.25 116 GLY A N 1
ATOM 931 C CA . GLY A 1 116 ? -11.510 -15.757 5.011 1.00 91.25 116 GLY A CA 1
ATOM 932 C C . GLY A 1 116 ? -9.991 -15.883 5.154 1.00 91.25 116 GLY A C 1
ATOM 933 O O . GLY A 1 116 ? -9.435 -16.961 4.939 1.00 91.25 116 GLY A O 1
ATOM 934 N N . HIS A 1 117 ? -9.292 -14.804 5.511 1.00 88.44 117 HIS A N 1
ATOM 935 C CA . HIS A 1 117 ? -7.856 -14.830 5.758 1.00 88.44 117 HIS A CA 1
ATOM 936 C C . HIS A 1 117 ? -7.558 -14.938 7.254 1.00 88.44 117 HIS A C 1
ATOM 938 O O . HIS A 1 117 ? -7.942 -14.082 8.041 1.00 88.44 117 HIS A O 1
ATOM 944 N N . GLY A 1 118 ? -6.805 -15.970 7.643 1.00 84.75 118 GLY A N 1
ATOM 945 C CA . GLY A 1 118 ? -6.324 -16.101 9.020 1.00 84.75 118 GLY A CA 1
ATOM 946 C C . GLY A 1 118 ? -5.376 -14.966 9.430 1.00 84.75 118 GLY A C 1
ATOM 947 O O . GLY A 1 118 ? -4.491 -14.565 8.663 1.00 84.75 118 GLY A O 1
ATOM 948 N N . VAL A 1 119 ? -5.530 -14.498 10.664 1.00 84.56 119 VAL A N 1
ATOM 949 C CA . VAL A 1 119 ? -4.647 -13.534 11.333 1.00 84.56 119 VAL A CA 1
ATOM 950 C C . VAL A 1 119 ? -3.956 -14.219 12.518 1.00 84.56 119 VAL A C 1
ATOM 952 O O . VAL A 1 119 ? -4.476 -15.192 13.053 1.00 84.56 119 VAL A O 1
ATOM 955 N N . GLY A 1 120 ? -2.766 -13.755 12.908 1.00 77.69 120 GLY A N 1
ATOM 956 C CA . GLY A 1 120 ? -2.061 -14.275 14.093 1.00 77.69 120 GLY A CA 1
ATOM 957 C C . GLY A 1 120 ? -1.149 -15.491 13.880 1.00 77.69 120 GLY A C 1
ATOM 958 O O . GLY A 1 120 ? -0.614 -16.011 14.852 1.00 77.69 120 GLY A O 1
ATOM 959 N N . ASP A 1 121 ? -0.925 -15.929 12.639 1.00 87.06 121 ASP A N 1
ATOM 960 C CA . ASP A 1 121 ? 0.152 -16.878 12.322 1.00 87.06 121 ASP A CA 1
ATOM 961 C C . ASP A 1 121 ? 1.528 -16.240 12.596 1.00 87.06 121 ASP A C 1
ATOM 963 O O . ASP A 1 121 ? 1.788 -15.122 12.142 1.00 87.06 121 ASP A O 1
ATOM 967 N N . GLU A 1 122 ? 2.410 -16.937 13.323 1.00 87.69 122 GLU A N 1
ATOM 968 C CA . GLU A 1 122 ? 3.708 -16.390 13.753 1.00 87.69 122 GLU A CA 1
ATOM 969 C C . GLU A 1 122 ? 4.585 -15.955 12.573 1.00 87.69 122 GLU A C 1
ATOM 971 O O . GLU A 1 122 ? 5.262 -14.924 12.636 1.00 87.69 122 GLU A O 1
ATOM 976 N N . GLU A 1 123 ? 4.568 -16.703 11.466 1.00 86.81 123 GLU A N 1
ATOM 977 C CA . GLU A 1 123 ? 5.341 -16.332 10.289 1.00 86.81 123 GLU A CA 1
ATOM 978 C C . GLU A 1 123 ? 4.775 -15.067 9.637 1.00 86.81 123 GLU A C 1
ATOM 980 O O . GLU A 1 123 ? 5.539 -14.155 9.286 1.00 86.81 123 GLU A O 1
ATOM 985 N N . ARG A 1 124 ? 3.450 -14.983 9.480 1.00 83.69 124 ARG A N 1
ATOM 986 C CA . ARG A 1 124 ? 2.787 -13.772 8.978 1.00 83.69 124 ARG A CA 1
ATOM 987 C C . ARG A 1 124 ? 3.098 -12.585 9.873 1.00 83.69 124 ARG A C 1
ATOM 989 O O . ARG A 1 124 ? 3.462 -11.534 9.349 1.00 83.69 124 ARG A O 1
ATOM 996 N N . GLU A 1 125 ? 3.040 -12.757 11.187 1.00 86.38 125 GLU A N 1
ATOM 997 C CA . GLU A 1 125 ? 3.339 -11.700 12.146 1.00 86.38 125 GLU A CA 1
ATOM 998 C C . GLU A 1 125 ? 4.784 -11.216 12.029 1.00 86.38 125 GLU A C 1
ATOM 1000 O O . GLU A 1 125 ? 5.038 -10.018 11.904 1.00 86.38 125 GLU A O 1
ATOM 1005 N N . ARG A 1 126 ? 5.741 -12.143 11.923 1.00 87.69 126 ARG A N 1
ATOM 1006 C CA . ARG A 1 126 ? 7.148 -11.810 11.678 1.00 87.69 126 ARG A CA 1
ATOM 1007 C C . ARG A 1 126 ? 7.333 -11.030 10.372 1.00 87.69 126 ARG A C 1
ATOM 1009 O O . ARG A 1 126 ? 8.144 -10.102 10.317 1.00 87.69 126 ARG A O 1
ATOM 1016 N N . ARG A 1 127 ? 6.608 -11.390 9.304 1.00 85.56 127 ARG A N 1
ATOM 1017 C CA . ARG A 1 127 ? 6.640 -10.657 8.025 1.00 85.56 127 ARG A CA 1
ATOM 1018 C C . ARG A 1 127 ? 6.066 -9.244 8.187 1.00 85.56 127 ARG A C 1
ATOM 1020 O O . ARG A 1 127 ? 6.730 -8.307 7.750 1.00 85.56 127 ARG A O 1
ATOM 1027 N N . ARG A 1 128 ? 4.917 -9.089 8.863 1.00 88.19 128 ARG A N 1
ATOM 1028 C CA . ARG A 1 128 ? 4.290 -7.784 9.158 1.00 88.19 128 ARG A CA 1
ATOM 1029 C C . ARG A 1 128 ? 5.219 -6.876 9.954 1.00 88.19 128 ARG A C 1
ATOM 1031 O O . ARG A 1 128 ? 5.415 -5.726 9.555 1.00 88.19 128 ARG A O 1
ATOM 1038 N N . ALA A 1 129 ? 5.814 -7.404 11.024 1.00 86.44 129 ALA A N 1
ATOM 1039 C CA . ALA A 1 129 ? 6.734 -6.684 11.898 1.00 86.44 129 ALA A CA 1
ATOM 1040 C C . ALA A 1 129 ? 7.987 -6.223 11.142 1.00 86.44 129 ALA A C 1
ATOM 1042 O O . ALA A 1 129 ? 8.363 -5.058 11.227 1.00 86.44 129 ALA A O 1
ATOM 1043 N N . LYS A 1 130 ? 8.586 -7.094 10.313 1.00 87.38 130 LYS A N 1
ATOM 1044 C CA . LYS A 1 130 ? 9.759 -6.736 9.495 1.00 87.38 130 LYS A CA 1
ATOM 1045 C C . LYS A 1 130 ? 9.481 -5.555 8.562 1.00 87.38 130 LYS A C 1
ATOM 1047 O O . LYS A 1 130 ? 10.343 -4.710 8.362 1.00 87.38 130 LYS A O 1
ATOM 1052 N N . THR A 1 131 ? 8.302 -5.508 7.950 1.00 86.56 131 THR A N 1
ATOM 1053 C CA . THR A 1 131 ? 7.924 -4.419 7.036 1.00 86.56 131 THR A CA 1
ATOM 1054 C C . THR A 1 131 ? 7.416 -3.165 7.746 1.00 86.56 131 THR A C 1
ATOM 1056 O O . THR A 1 131 ? 7.248 -2.133 7.098 1.00 86.56 131 THR A O 1
ATOM 1059 N N . PHE A 1 132 ? 7.174 -3.235 9.058 1.00 87.19 132 PHE A N 1
ATOM 1060 C CA . PHE A 1 132 ? 6.621 -2.127 9.833 1.00 87.19 132 PHE A CA 1
ATOM 1061 C C . PHE A 1 132 ? 7.589 -0.943 9.942 1.00 87.19 132 PHE A C 1
ATOM 1063 O O . PHE A 1 132 ? 7.140 0.197 9.932 1.00 87.19 132 PHE A O 1
ATOM 1070 N N . GLU A 1 133 ? 8.903 -1.181 9.903 1.00 86.94 133 GLU A N 1
ATOM 1071 C CA . GLU A 1 133 ? 9.935 -0.128 9.897 1.00 86.94 133 GLU A CA 1
ATOM 1072 C C . GLU A 1 133 ? 9.716 0.910 8.773 1.00 86.94 133 GLU A C 1
ATOM 1074 O O . GLU A 1 133 ? 9.864 2.118 8.970 1.00 86.94 133 GLU A O 1
ATOM 1079 N N . VAL A 1 134 ? 9.275 0.464 7.587 1.00 87.44 134 VAL A N 1
ATOM 1080 C CA . VAL A 1 134 ? 8.938 1.362 6.466 1.00 87.44 134 VAL A CA 1
ATOM 1081 C C . VAL A 1 134 ? 7.762 2.275 6.831 1.00 87.44 134 VAL A C 1
ATOM 1083 O O . VAL A 1 134 ? 7.757 3.465 6.502 1.00 87.44 134 VAL A O 1
ATOM 1086 N N . VAL A 1 135 ? 6.766 1.724 7.527 1.00 90.62 135 VAL A N 1
ATOM 1087 C CA . VAL A 1 135 ? 5.584 2.459 7.988 1.00 90.62 135 VAL A CA 1
ATOM 1088 C C . VAL A 1 135 ? 5.945 3.435 9.105 1.00 90.62 135 VAL A C 1
ATOM 1090 O O . VAL A 1 135 ? 5.440 4.556 9.092 1.00 90.62 135 VAL A O 1
ATOM 1093 N N . GLU A 1 136 ? 6.848 3.082 10.018 1.00 90.88 136 GLU A N 1
ATOM 1094 C CA . GLU A 1 136 ? 7.327 3.997 11.063 1.00 90.88 136 GLU A CA 1
ATOM 1095 C C . GLU A 1 136 ? 7.975 5.250 10.466 1.00 90.88 136 GLU A C 1
ATOM 1097 O O . GLU A 1 136 ? 7.701 6.369 10.911 1.00 90.88 136 GLU A O 1
ATOM 1102 N N . GLY A 1 137 ? 8.773 5.085 9.405 1.00 90.69 137 GLY A N 1
ATOM 1103 C CA . GLY A 1 137 ? 9.325 6.203 8.642 1.00 90.69 137 GLY A CA 1
ATOM 1104 C C . GLY A 1 137 ? 8.233 7.123 8.090 1.00 90.69 137 GLY A C 1
ATOM 1105 O O . GLY A 1 137 ? 8.284 8.337 8.297 1.00 90.69 137 GLY A O 1
ATOM 1106 N N . LEU A 1 138 ? 7.201 6.550 7.460 1.00 89.31 138 LEU A N 1
ATOM 1107 C CA . LEU A 1 138 ? 6.061 7.307 6.937 1.00 89.31 138 LEU A CA 1
ATOM 1108 C C . LEU A 1 138 ? 5.289 8.029 8.051 1.00 89.31 138 LEU A C 1
ATOM 1110 O O . LEU A 1 138 ? 5.000 9.216 7.926 1.00 89.31 138 LEU A O 1
ATOM 1114 N N . GLN A 1 139 ? 4.991 7.350 9.159 1.00 89.31 139 GLN A N 1
ATOM 1115 C CA . GLN A 1 139 ? 4.280 7.935 10.299 1.00 89.31 139 GLN A CA 1
ATOM 1116 C C . GLN A 1 139 ? 5.073 9.075 10.950 1.00 89.31 139 GLN A C 1
ATOM 1118 O O . GLN A 1 139 ? 4.494 10.078 11.379 1.00 89.31 139 GLN A O 1
ATOM 1123 N N . LYS A 1 140 ? 6.404 8.952 11.014 1.00 91.94 140 LYS A N 1
ATOM 1124 C CA . LYS A 1 140 ? 7.286 10.031 11.465 1.00 91.94 140 LYS A CA 1
ATOM 1125 C C . LYS A 1 140 ? 7.208 11.226 10.518 1.00 91.94 140 LYS A C 1
ATOM 1127 O O . LYS A 1 140 ? 7.064 12.352 10.984 1.00 91.94 140 LYS A O 1
ATOM 1132 N N . THR A 1 141 ? 7.241 10.996 9.209 1.00 89.69 141 THR A N 1
ATOM 1133 C CA . THR A 1 141 ? 7.066 12.054 8.207 1.00 89.69 141 THR A CA 1
ATOM 1134 C C . THR A 1 141 ? 5.697 12.732 8.320 1.00 89.69 141 THR A C 1
ATOM 1136 O O . THR A 1 141 ? 5.631 13.958 8.351 1.00 89.69 141 THR A O 1
ATOM 1139 N N . GLU A 1 142 ? 4.610 11.972 8.470 1.00 88.94 142 GLU A N 1
ATOM 1140 C CA . GLU A 1 142 ? 3.267 12.519 8.708 1.00 88.94 142 GLU A CA 1
ATOM 1141 C C . GLU A 1 142 ? 3.207 13.367 9.984 1.00 88.94 142 GLU A C 1
ATOM 1143 O O . GLU A 1 142 ? 2.561 14.410 10.010 1.00 88.94 142 GLU A O 1
ATOM 1148 N N . ARG A 1 143 ? 3.888 12.948 11.057 1.00 89.06 143 ARG A N 1
ATOM 1149 C CA . ARG A 1 143 ? 3.985 13.738 12.291 1.00 89.06 143 ARG A CA 1
ATOM 1150 C C . ARG A 1 143 ? 4.670 15.082 12.047 1.00 89.06 143 ARG A C 1
ATOM 1152 O O . ARG A 1 143 ? 4.122 16.099 12.449 1.00 89.06 143 ARG A O 1
ATOM 1159 N N . LEU A 1 144 ? 5.797 15.092 11.334 1.00 90.12 144 LEU A N 1
ATOM 1160 C CA . LEU A 1 144 ? 6.494 16.331 10.971 1.00 90.12 144 LEU A CA 1
ATOM 1161 C C . LEU A 1 144 ? 5.605 17.257 10.125 1.00 90.12 144 LEU A C 1
ATOM 1163 O O . LEU A 1 144 ? 5.638 18.474 10.302 1.00 90.12 144 LEU A O 1
ATOM 1167 N N . PHE A 1 145 ? 4.788 16.697 9.225 1.00 87.06 145 PHE A N 1
ATOM 1168 C CA . PHE A 1 145 ? 3.806 17.477 8.471 1.00 87.06 145 PHE A CA 1
ATOM 1169 C C . PHE A 1 145 ? 2.722 18.073 9.380 1.00 87.06 145 PHE A C 1
ATOM 1171 O O . PHE A 1 145 ? 2.412 19.256 9.272 1.00 87.06 145 PHE A O 1
ATOM 1178 N N . ARG A 1 146 ? 2.192 17.308 10.332 1.00 84.50 146 ARG A N 1
ATOM 1179 C CA . ARG A 1 146 ? 1.202 17.832 11.285 1.00 84.50 146 ARG A CA 1
ATOM 1180 C C . ARG A 1 146 ? 1.768 18.919 12.187 1.00 84.50 146 ARG A C 1
ATOM 1182 O O . ARG A 1 146 ? 1.121 19.934 12.396 1.00 84.50 146 ARG A O 1
ATOM 1189 N N . GLU A 1 147 ? 2.989 18.753 12.678 1.00 87.38 147 GLU A N 1
ATOM 1190 C CA . GLU A 1 147 ? 3.646 19.757 13.521 1.00 87.38 147 GLU A CA 1
ATOM 1191 C C . GLU A 1 147 ? 3.902 21.064 12.763 1.00 87.38 147 GLU A C 1
ATOM 1193 O O . GLU A 1 147 ? 3.739 22.148 13.321 1.00 87.38 147 GLU A O 1
ATOM 1198 N N . ARG A 1 148 ? 4.282 20.981 11.482 1.00 86.06 148 ARG A N 1
ATOM 1199 C CA . ARG A 1 148 ? 4.620 22.169 10.688 1.00 86.06 148 ARG A CA 1
ATOM 1200 C C . ARG A 1 148 ? 3.410 22.850 10.033 1.00 86.06 148 ARG A C 1
ATOM 1202 O O . ARG A 1 148 ? 3.479 24.059 9.820 1.00 86.06 148 ARG A O 1
ATOM 1209 N N . TRP A 1 149 ? 2.332 22.131 9.715 1.00 81.56 149 TRP A N 1
ATOM 1210 C CA . TRP A 1 149 ? 1.159 22.693 9.020 1.00 81.56 149 TRP A CA 1
ATOM 1211 C C . TRP A 1 149 ? -0.169 22.580 9.788 1.00 81.56 149 TRP A C 1
ATOM 1213 O O . TRP A 1 149 ? -1.157 23.164 9.348 1.00 81.56 149 TRP A O 1
ATOM 1223 N N . GLY A 1 150 ? -0.188 21.922 10.950 1.00 72.25 150 GLY A N 1
ATOM 1224 C CA . GLY A 1 150 ? -1.391 21.667 11.744 1.00 72.25 150 GLY A CA 1
ATOM 1225 C C . GLY A 1 150 ? -2.273 20.555 11.166 1.00 72.25 150 GLY A C 1
ATOM 1226 O O . GLY A 1 150 ? -2.169 20.201 9.994 1.00 72.25 150 GLY A O 1
ATOM 1227 N N . ASP A 1 151 ? -3.160 20.009 11.999 1.00 65.19 151 ASP A N 1
ATOM 1228 C CA . ASP A 1 151 ? -4.302 19.219 11.535 1.00 65.19 151 ASP A CA 1
ATOM 1229 C C . ASP A 1 151 ? -5.450 20.190 11.211 1.00 65.19 151 ASP A C 1
ATOM 1231 O O . ASP A 1 151 ? -5.900 20.932 12.088 1.00 65.19 151 ASP A O 1
ATOM 1235 N N . ASP A 1 152 ? -5.966 20.185 9.975 1.00 54.38 152 ASP A N 1
ATOM 1236 C CA . ASP A 1 152 ? -7.166 20.966 9.613 1.00 54.38 152 ASP A CA 1
ATOM 1237 C C . ASP A 1 152 ? -8.403 20.552 10.447 1.00 54.38 152 ASP A C 1
ATOM 1239 O O . ASP A 1 152 ? -9.360 21.317 10.559 1.00 54.38 152 ASP A O 1
ATOM 1243 N N . GLU A 1 153 ? -8.374 19.384 11.106 1.00 49.41 153 GLU A N 1
ATOM 1244 C CA . GLU A 1 153 ? -9.407 18.953 12.062 1.00 49.41 153 GLU A CA 1
ATOM 1245 C C . GLU A 1 153 ? -9.457 19.821 13.340 1.00 49.41 153 GLU A C 1
ATOM 1247 O O . GLU A 1 153 ? -10.468 19.815 14.042 1.00 49.41 153 GLU A O 1
ATOM 1252 N N . ILE A 1 154 ? -8.435 20.648 13.610 1.00 47.38 154 ILE A N 1
ATOM 1253 C CA . ILE A 1 154 ? -8.428 21.664 14.679 1.00 47.38 154 ILE A CA 1
ATOM 1254 C C . ILE A 1 154 ? -8.644 23.068 14.080 1.00 47.38 154 ILE A C 1
ATOM 1256 O O . ILE A 1 154 ? -8.004 24.046 14.452 1.00 47.38 154 ILE A O 1
ATOM 1260 N N . ARG A 1 155 ? -9.564 23.220 13.122 1.00 45.88 155 ARG A N 1
ATOM 1261 C CA . ARG A 1 155 ? -10.060 24.539 12.679 1.00 45.88 155 ARG A CA 1
ATOM 1262 C C . ARG A 1 155 ? -11.491 24.802 13.141 1.00 45.88 155 ARG A C 1
ATOM 1264 O O . ARG A 1 155 ? -12.329 25.249 12.375 1.00 45.88 155 ARG A O 1
ATOM 1271 N N . ASN A 1 156 ? -11.751 24.599 14.432 1.00 42.62 156 ASN A N 1
ATOM 1272 C CA . ASN A 1 156 ? -12.926 25.158 15.119 1.00 42.62 156 ASN A CA 1
ATOM 1273 C C . ASN A 1 156 ? -12.548 26.203 16.184 1.00 42.62 156 ASN A C 1
ATOM 1275 O O . ASN A 1 156 ? -13.256 26.398 17.166 1.00 42.62 156 ASN A O 1
ATOM 12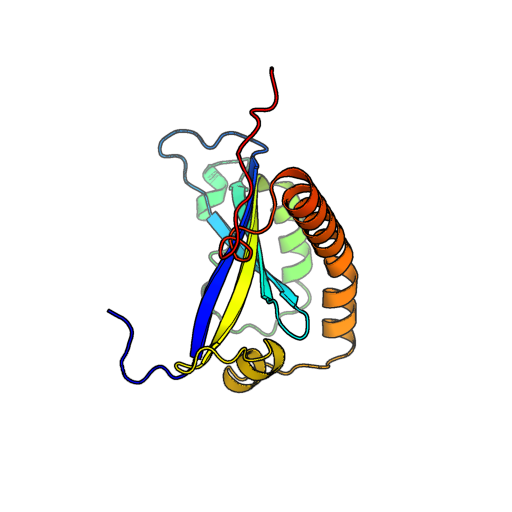79 N N . GLY A 1 157 ? -11.436 26.913 15.985 1.00 45.22 157 GLY A N 1
ATOM 1280 C CA . GLY A 1 157 ? -11.047 28.009 16.868 1.00 45.22 157 GLY A CA 1
ATOM 1281 C C . GLY A 1 157 ? -9.783 28.712 16.397 1.00 45.22 157 GLY A C 1
ATOM 1282 O O . GLY A 1 157 ? -8.695 28.355 16.817 1.00 45.22 157 GLY A O 1
ATOM 1283 N N . ALA A 1 158 ? -9.956 29.686 15.502 1.00 47.81 158 ALA A N 1
ATOM 1284 C CA . ALA A 1 158 ? -9.057 30.812 15.234 1.00 47.81 158 ALA A CA 1
ATOM 1285 C C . ALA A 1 158 ? -7.534 30.582 15.372 1.00 47.81 158 ALA A C 1
ATOM 1287 O O . ALA A 1 158 ? -6.977 30.784 16.446 1.00 47.81 158 ALA A O 1
ATOM 1288 N N . VAL A 1 159 ? -6.828 30.367 14.253 1.00 42.75 159 VAL A N 1
ATOM 1289 C CA . VAL A 1 159 ? -5.426 30.810 14.136 1.00 42.75 159 VAL A CA 1
ATOM 1290 C C . VAL A 1 159 ? -5.171 31.414 12.755 1.00 42.75 159 VAL A C 1
ATOM 1292 O O . VAL A 1 159 ? -5.376 30.789 11.714 1.00 42.75 159 VAL A O 1
ATOM 1295 N N . SER A 1 160 ? -4.735 32.672 12.790 1.00 42.91 160 SER A N 1
ATOM 1296 C CA . SER A 1 160 ? -4.272 33.487 11.670 1.00 42.91 160 SER A CA 1
ATOM 1297 C C . SER A 1 160 ? -3.088 32.830 10.953 1.00 42.91 160 SER A C 1
ATOM 1299 O O . SER A 1 160 ? -2.086 32.481 11.578 1.00 42.91 160 SER A O 1
ATOM 1301 N N . LEU A 1 161 ? -3.187 32.697 9.629 1.00 46.53 161 LEU A N 1
ATOM 1302 C CA . LEU A 1 161 ? -2.088 32.280 8.760 1.00 46.53 161 LEU A CA 1
ATOM 1303 C C . LEU A 1 161 ? -1.047 33.404 8.665 1.00 46.53 161 LEU A C 1
ATOM 1305 O O . LEU A 1 161 ? -1.064 34.205 7.728 1.00 46.53 161 LEU A O 1
ATOM 1309 N N . THR A 1 162 ? -0.090 33.448 9.592 1.00 46.41 162 THR A N 1
ATOM 1310 C CA . THR A 1 162 ? 1.134 34.221 9.358 1.00 46.41 162 THR A CA 1
ATOM 1311 C C . THR A 1 162 ? 2.027 33.415 8.419 1.00 46.41 162 THR A C 1
ATOM 1313 O O . THR A 1 162 ? 2.745 32.502 8.814 1.00 46.41 162 THR A O 1
ATOM 1316 N N . ARG A 1 163 ? 1.898 33.746 7.135 1.00 45.62 163 ARG A N 1
ATOM 1317 C CA . ARG A 1 163 ? 2.689 33.293 5.986 1.00 45.62 163 ARG A CA 1
ATOM 1318 C C . ARG A 1 163 ? 4.168 33.101 6.364 1.00 45.62 163 ARG A C 1
ATOM 1320 O O . AR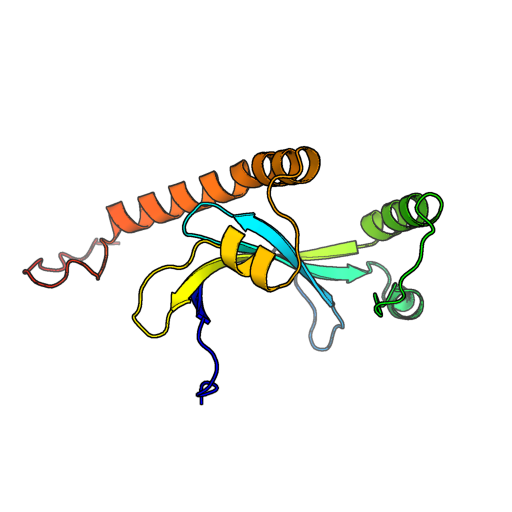G A 1 163 ? 4.846 34.074 6.696 1.00 45.62 163 ARG A O 1
ATOM 1327 N N . ALA A 1 164 ? 4.680 31.873 6.265 1.00 42.41 164 ALA A N 1
ATOM 1328 C CA . ALA A 1 164 ? 6.120 31.645 6.229 1.00 42.41 164 ALA A CA 1
ATOM 1329 C C . ALA A 1 164 ? 6.672 32.378 4.996 1.00 42.41 164 ALA A C 1
ATOM 1331 O O . ALA A 1 164 ? 6.277 32.082 3.866 1.00 42.41 164 ALA A O 1
ATOM 1332 N N . LYS A 1 165 ? 7.503 33.398 5.226 1.00 42.62 165 LYS A N 1
ATOM 1333 C CA . LYS A 1 165 ? 8.245 34.077 4.162 1.00 42.62 165 LYS A CA 1
ATOM 1334 C C . LYS A 1 165 ? 9.245 33.073 3.582 1.00 42.62 165 LYS A C 1
ATOM 1336 O O . LYS A 1 165 ? 10.020 32.495 4.342 1.00 42.62 165 LYS A O 1
ATOM 1341 N N . LEU A 1 166 ? 9.143 32.846 2.272 1.00 41.59 166 LEU A N 1
ATOM 1342 C CA . LEU A 1 166 ? 10.214 32.278 1.452 1.00 41.59 166 LEU A CA 1
ATOM 1343 C C . LEU A 1 166 ? 11.374 33.274 1.375 1.00 41.59 166 LEU A C 1
ATOM 1345 O O . LEU A 1 166 ? 11.076 34.493 1.362 1.00 41.59 166 LEU A O 1
#

Sequence (166 aa):
MLDPDASIYCNNAGVLTLFKKEIAPLQRYTVQTRVLTWDDKWFWLEHRFVYPKDPAAYQRWPTRHHQQADEDTAAAAADKHAEDEIVVACVALSKLVFKERTGKTVPPATVLEICGHGVGDEERERRRAKTFEVVEGLQKTERLFRERWGDDEIRNGAVSLTRAKL